Protein AF-A0A7J3D2Z0-F1 (afdb_monomer)

Mean predicted aligned error: 15.49 Å

Foldseek 3Di:
DDDDDDDPCPPDDPVRVVVVVVVVVVVVVVVVVVVVVVVVPPPDDDPPVDPDDDDPVNVVVVD

Radius of gyration: 24.06 Å; Cα contacts (8 Å, |Δi|>4): 2; chains: 1; bounding box: 50×28×54 Å

Structure (mmCIF, N/CA/C/O backbone):
data_AF-A0A7J3D2Z0-F1
#
_entry.id   AF-A0A7J3D2Z0-F1
#
loop_
_atom_site.group_PDB
_atom_site.id
_atom_site.type_symbol
_atom_site.label_atom_id
_atom_site.label_alt_id
_atom_site.label_comp_id
_atom_site.label_asym_id
_atom_site.label_entity_id
_atom_site.label_seq_id
_atom_site.pdbx_PDB_ins_code
_atom_site.Cartn_x
_atom_site.Cartn_y
_atom_site.Cartn_z
_atom_site.occupancy
_atom_site.B_iso_or_equiv
_atom_site.auth_seq_id
_atom_site.auth_comp_id
_atom_site.auth_a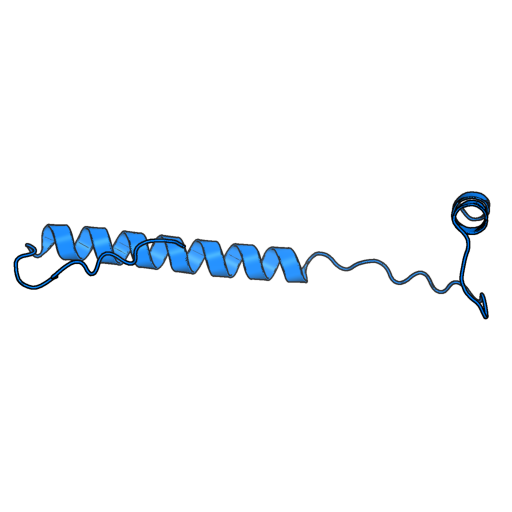sym_id
_atom_site.auth_atom_id
_atom_site.pdbx_PDB_model_num
ATOM 1 N N . MET A 1 1 ? -9.331 14.180 -12.104 1.00 38.66 1 MET A N 1
ATOM 2 C CA . MET A 1 1 ? -8.987 14.694 -10.759 1.00 38.66 1 MET A CA 1
ATOM 3 C C . MET A 1 1 ? -9.780 13.876 -9.750 1.00 38.66 1 MET A C 1
ATOM 5 O O . MET A 1 1 ? -10.999 13.923 -9.820 1.00 38.66 1 MET A O 1
ATOM 9 N N . SER A 1 2 ? -9.139 13.065 -8.900 1.00 47.56 2 SER A N 1
ATOM 10 C CA . SER A 1 2 ? -9.870 12.330 -7.852 1.00 47.56 2 SER A CA 1
ATOM 11 C C . SER A 1 2 ? -10.391 13.307 -6.804 1.00 47.56 2 SER A C 1
ATOM 13 O O . SER A 1 2 ? -9.629 14.126 -6.293 1.00 47.56 2 SER A O 1
ATOM 15 N N . ARG A 1 3 ? -11.686 13.222 -6.492 1.00 55.53 3 ARG A N 1
ATOM 16 C CA . ARG A 1 3 ? -12.316 13.963 -5.399 1.00 55.53 3 ARG A CA 1
ATOM 17 C C . ARG A 1 3 ? -11.819 13.359 -4.085 1.00 55.53 3 ARG A C 1
ATOM 19 O O . ARG A 1 3 ? -12.018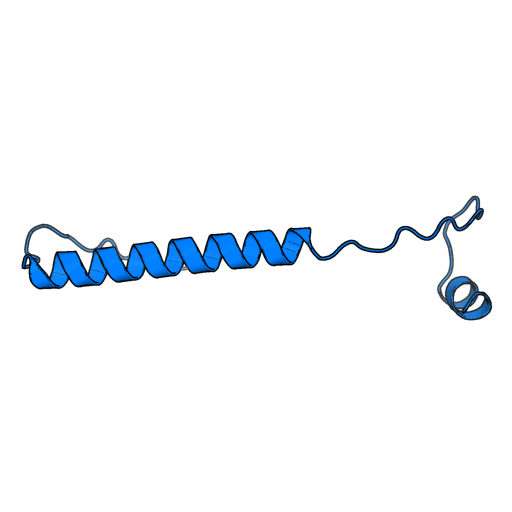 12.174 -3.844 1.00 55.53 3 ARG A O 1
ATOM 26 N N . MET A 1 4 ? -11.111 14.146 -3.282 1.00 53.97 4 MET A N 1
ATOM 27 C CA . MET A 1 4 ? -10.641 13.713 -1.967 1.00 53.97 4 MET A CA 1
ATOM 28 C C . MET A 1 4 ? -11.764 13.971 -0.964 1.00 53.97 4 MET A C 1
ATOM 30 O O . MET A 1 4 ? -11.918 15.086 -0.470 1.00 53.97 4 MET A O 1
ATOM 34 N N . GLU A 1 5 ? -12.604 12.964 -0.739 1.00 66.06 5 GLU A N 1
ATOM 35 C CA . GLU A 1 5 ? -13.630 13.004 0.301 1.00 66.06 5 GLU A CA 1
ATOM 36 C C . GLU A 1 5 ? -12.945 12.845 1.663 1.00 66.06 5 GLU A C 1
ATOM 38 O O . GLU A 1 5 ? -12.263 11.853 1.925 1.00 66.06 5 GLU A O 1
ATOM 43 N N . LYS A 1 6 ? -13.052 13.875 2.509 1.00 61.69 6 LYS A N 1
ATOM 44 C CA . LYS A 1 6 ? -12.599 13.819 3.899 1.00 61.69 6 LYS A CA 1
ATOM 45 C C . LYS A 1 6 ? -13.704 13.148 4.706 1.00 61.69 6 LYS A C 1
ATOM 47 O O . LYS A 1 6 ? -14.794 13.696 4.811 1.00 61.69 6 LYS A O 1
ATOM 52 N N . LEU A 1 7 ? -13.421 11.963 5.235 1.00 62.78 7 LEU A N 1
ATOM 53 C CA . LEU A 1 7 ? -14.296 11.290 6.188 1.00 62.78 7 LEU A CA 1
ATOM 54 C C . LEU A 1 7 ? -14.107 11.958 7.557 1.00 62.78 7 LEU A C 1
ATOM 56 O O . LEU A 1 7 ? -13.002 11.948 8.101 1.00 62.78 7 LEU A O 1
ATOM 60 N N . GLU A 1 8 ? -15.165 12.572 8.083 1.00 66.31 8 GLU A N 1
ATOM 61 C CA . GLU A 1 8 ? -15.229 13.055 9.466 1.00 66.31 8 GLU A CA 1
ATOM 62 C C . GLU A 1 8 ? -15.267 11.825 10.385 1.00 66.31 8 GLU A C 1
ATOM 64 O O . GLU A 1 8 ? -16.246 11.087 10.422 1.00 66.31 8 GLU A O 1
ATOM 69 N N . VAL A 1 9 ? -14.166 11.558 11.089 1.00 65.56 9 VAL A N 1
ATOM 70 C CA . VAL A 1 9 ? -13.996 10.364 11.948 1.00 65.56 9 VAL A CA 1
ATOM 71 C C . VAL A 1 9 ? -14.618 10.576 13.342 1.00 65.56 9 VAL A C 1
ATOM 73 O O . VAL A 1 9 ? -14.470 9.732 14.218 1.00 65.56 9 VAL A O 1
ATOM 76 N N . GLY A 1 10 ? -15.269 11.722 13.574 1.00 67.38 10 GLY A N 1
ATOM 77 C CA . GLY A 1 10 ? -15.741 12.151 14.895 1.00 67.38 10 GLY A CA 1
ATOM 78 C C . GLY A 1 10 ? -16.869 11.297 15.477 1.00 67.38 10 GLY A C 1
ATOM 79 O O . GLY A 1 10 ? -16.918 11.135 16.692 1.00 67.38 10 GLY A O 1
ATOM 80 N N . ASP A 1 11 ? -17.704 10.706 14.619 1.00 72.50 11 ASP A N 1
ATOM 81 C CA . ASP A 1 11 ? -18.901 9.949 15.019 1.00 72.50 11 ASP A CA 1
ATOM 82 C C . ASP A 1 11 ? -18.758 8.429 14.823 1.00 72.50 11 ASP A C 1
ATOM 84 O O . ASP A 1 11 ? -19.737 7.689 14.921 1.00 72.50 11 ASP A O 1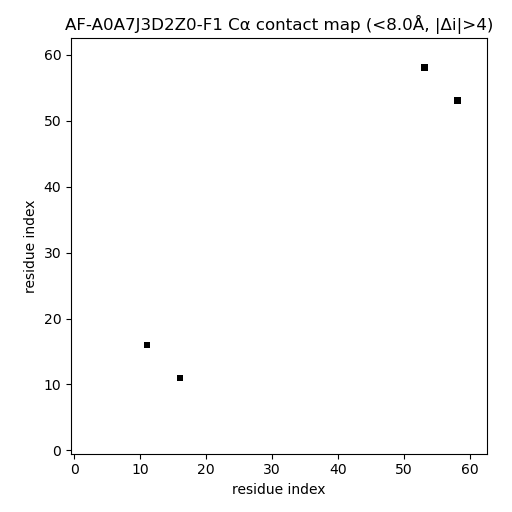
ATOM 88 N N . LEU A 1 12 ? -17.549 7.946 14.515 1.00 76.00 12 LEU A N 1
ATOM 89 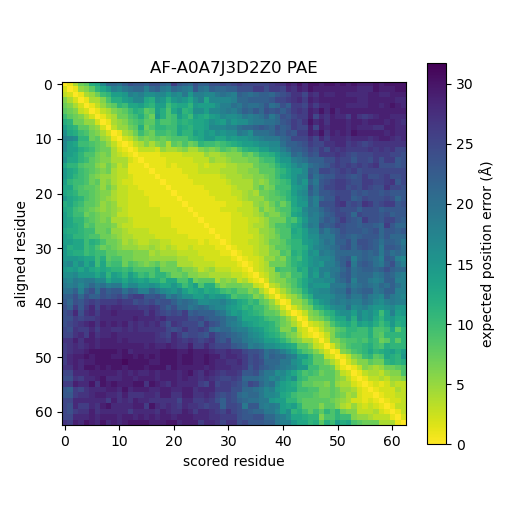C CA . LEU A 1 12 ? -17.323 6.520 14.303 1.00 76.00 12 LEU A CA 1
ATOM 90 C C . LEU A 1 12 ? -17.272 5.769 15.632 1.00 76.00 12 LEU A C 1
ATOM 92 O O . LEU A 1 12 ? -16.584 6.159 16.578 1.00 76.00 12 LEU A O 1
ATOM 96 N N . THR A 1 13 ? -17.959 4.636 15.671 1.00 84.44 13 THR A N 1
ATOM 97 C CA . THR A 1 13 ? -17.862 3.685 16.775 1.00 84.44 13 THR A CA 1
ATOM 98 C C . THR A 1 13 ? -16.458 3.076 16.838 1.00 84.44 13 THR A C 1
ATOM 100 O O . THR A 1 13 ? -15.724 3.029 15.847 1.00 84.44 13 THR A O 1
ATOM 103 N N . GLU A 1 14 ? -16.064 2.559 18.005 1.00 84.00 14 GLU 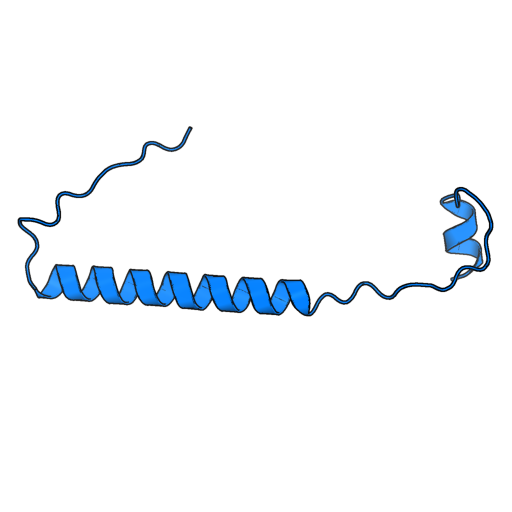A N 1
ATOM 104 C CA . GLU A 1 14 ? -14.755 1.906 18.168 1.00 84.00 14 GLU A CA 1
ATOM 105 C C . GLU A 1 14 ? -14.534 0.754 17.175 1.00 84.00 14 GLU A C 1
ATOM 107 O O . GLU A 1 14 ? -13.406 0.518 16.733 1.00 84.00 14 GLU A O 1
ATOM 112 N N . GLU A 1 15 ? -15.609 0.061 16.801 1.00 87.94 15 GLU A N 1
ATOM 113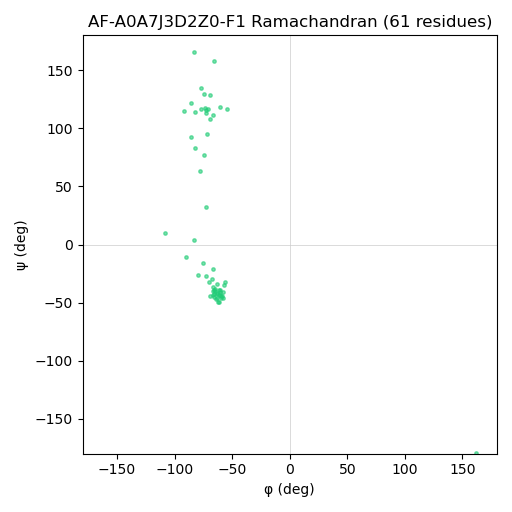 C CA . GLU A 1 15 ? -15.574 -1.049 15.853 1.00 87.94 15 GLU A CA 1
ATOM 114 C C . GLU A 1 15 ? -15.263 -0.559 14.433 1.00 87.94 15 GLU A C 1
ATOM 116 O O . GLU A 1 15 ? -14.389 -1.103 13.758 1.00 87.94 15 GLU A O 1
ATOM 121 N N . GLU A 1 16 ? -15.890 0.533 13.997 1.00 83.62 16 GLU A N 1
ATOM 122 C CA . GLU A 1 16 ? -15.613 1.144 12.693 1.00 83.62 16 GLU A CA 1
ATOM 123 C C . GLU A 1 16 ? -14.188 1.707 12.629 1.00 83.62 16 GLU A C 1
ATOM 125 O O . GLU A 1 16 ? -13.484 1.525 11.632 1.00 83.62 16 GLU A O 1
ATOM 130 N N . ILE A 1 17 ? -13.711 2.315 13.721 1.00 85.44 17 ILE A N 1
ATOM 131 C CA . ILE A 1 17 ? -12.320 2.773 13.840 1.00 85.44 17 ILE A CA 1
ATOM 132 C C . ILE A 1 17 ? -11.350 1.594 13.710 1.00 85.44 17 ILE A C 1
ATOM 134 O O . ILE A 1 17 ? -10.308 1.726 13.057 1.00 85.44 17 ILE A O 1
ATOM 138 N N . ARG A 1 18 ? -11.666 0.443 14.316 1.00 90.12 18 ARG A N 1
ATOM 139 C CA . ARG A 1 18 ? -10.841 -0.769 14.218 1.00 90.12 18 ARG A CA 1
ATOM 140 C C . ARG A 1 18 ? -10.739 -1.243 12.772 1.00 90.12 18 ARG A C 1
ATOM 142 O O . ARG A 1 18 ? -9.626 -1.416 12.280 1.00 90.12 18 ARG A O 1
ATOM 149 N N . VAL A 1 19 ? -11.867 -1.348 12.073 1.00 91.25 19 VAL A N 1
ATOM 150 C CA . VAL A 1 19 ? -11.910 -1.771 10.665 1.00 91.25 19 VAL A CA 1
ATOM 151 C C . VAL A 1 19 ? -11.100 -0.828 9.773 1.00 91.25 19 VAL A C 1
ATOM 153 O O . VAL A 1 19 ? -10.306 -1.275 8.944 1.00 91.25 19 VAL A O 1
ATOM 156 N N . VAL A 1 20 ? -11.240 0.488 9.960 1.00 88.38 20 VAL A N 1
ATOM 157 C CA . VAL A 1 20 ? -10.477 1.478 9.184 1.00 88.38 20 VAL A CA 1
ATOM 158 C C . VAL A 1 20 ? -8.973 1.347 9.445 1.00 88.38 20 VAL A C 1
ATOM 160 O O . VAL A 1 20 ? -8.184 1.404 8.499 1.00 88.38 20 VAL A O 1
ATOM 163 N N . LYS A 1 21 ? -8.557 1.133 10.700 1.00 88.25 21 LYS A N 1
ATOM 164 C CA . LYS A 1 21 ? -7.143 0.915 11.049 1.00 88.25 21 LYS A CA 1
ATOM 165 C C . LYS A 1 21 ? -6.583 -0.344 10.392 1.00 88.25 21 LYS A C 1
ATOM 167 O O . LYS A 1 21 ? -5.554 -0.258 9.724 1.00 88.25 21 LYS A O 1
ATOM 172 N N . GLU A 1 22 ? -7.282 -1.471 10.507 1.00 93.94 22 GLU A N 1
ATOM 173 C CA . GLU A 1 22 ? -6.875 -2.735 9.881 1.00 93.94 22 GLU A CA 1
ATOM 174 C C . GLU A 1 22 ? -6.742 -2.595 8.361 1.00 9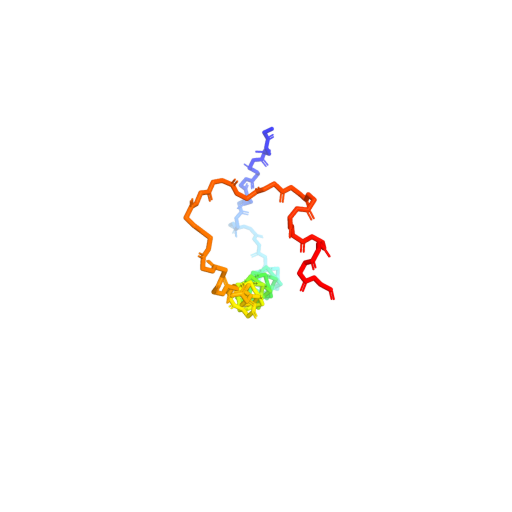3.94 22 GLU A C 1
ATOM 176 O O . GLU A 1 22 ? -5.770 -3.060 7.759 1.00 93.94 22 GLU A O 1
ATOM 181 N N . PHE A 1 23 ? -7.676 -1.880 7.729 1.00 91.94 23 PHE A N 1
ATOM 182 C CA . PHE A 1 23 ? -7.620 -1.627 6.296 1.00 91.94 23 PHE A CA 1
ATOM 183 C C . PHE A 1 23 ? -6.426 -0.745 5.899 1.00 91.94 23 PHE A C 1
ATOM 185 O O . PHE A 1 23 ? -5.735 -1.038 4.919 1.00 91.94 23 PHE A O 1
ATOM 192 N N . ILE A 1 24 ? -6.130 0.310 6.666 1.00 91.50 24 ILE A N 1
ATOM 193 C CA . ILE A 1 24 ? -4.948 1.158 6.444 1.00 91.50 24 ILE A CA 1
ATOM 194 C C . ILE A 1 24 ? -3.659 0.337 6.562 1.00 91.50 24 ILE A C 1
ATOM 196 O O . ILE A 1 24 ? -2.764 0.480 5.722 1.00 91.50 24 ILE A O 1
ATOM 200 N N . ASP A 1 25 ? -3.561 -0.533 7.564 1.00 93.56 25 ASP A N 1
ATOM 201 C CA . ASP A 1 25 ? -2.378 -1.366 7.773 1.00 93.56 25 ASP A CA 1
ATOM 202 C C . ASP A 1 25 ? -2.196 -2.390 6.646 1.00 93.56 25 ASP A C 1
ATOM 204 O O . ASP A 1 25 ? -1.086 -2.538 6.120 1.00 93.56 25 ASP A O 1
ATOM 208 N N . LEU A 1 26 ? -3.284 -2.992 6.158 1.00 94.56 26 LEU A N 1
ATOM 209 C CA . LEU A 1 26 ? -3.263 -3.847 4.970 1.00 94.56 26 LEU A CA 1
ATOM 210 C C . LEU A 1 26 ? -2.756 -3.091 3.731 1.00 94.56 26 LEU A C 1
ATOM 212 O O . LEU A 1 26 ? -1.917 -3.600 2.978 1.00 94.56 26 LEU A O 1
ATOM 216 N N . LEU A 1 27 ? -3.222 -1.857 3.513 1.00 92.06 27 LEU A N 1
ATOM 217 C CA . LEU A 1 27 ? -2.776 -1.030 2.389 1.00 92.06 27 LEU A CA 1
ATOM 218 C C . LEU A 1 27 ? -1.289 -0.660 2.493 1.00 92.06 27 LEU A C 1
ATOM 220 O O . LEU A 1 27 ? -0.582 -0.660 1.478 1.00 92.06 27 LEU A O 1
ATOM 224 N N . ARG A 1 28 ? -0.796 -0.377 3.704 1.00 90.31 28 ARG A N 1
ATOM 225 C CA . ARG A 1 28 ? 0.629 -0.118 3.965 1.00 90.31 28 ARG A CA 1
ATOM 226 C C . ARG A 1 28 ? 1.482 -1.348 3.673 1.00 90.31 28 ARG A C 1
ATOM 228 O O . ARG A 1 28 ? 2.469 -1.227 2.944 1.00 90.31 28 ARG A O 1
ATOM 235 N N . ALA A 1 29 ? 1.071 -2.521 4.153 1.00 90.19 29 ALA A N 1
ATOM 236 C CA . ALA A 1 29 ? 1.758 -3.783 3.888 1.00 90.19 29 ALA A CA 1
ATOM 237 C C . ALA A 1 29 ? 1.824 -4.084 2.381 1.00 90.19 29 ALA A C 1
ATOM 239 O O . ALA A 1 29 ? 2.896 -4.364 1.841 1.00 90.19 29 ALA A O 1
ATOM 240 N N . ARG A 1 30 ? 0.705 -3.918 1.661 1.00 87.69 30 ARG A N 1
ATOM 241 C CA . ARG A 1 30 ? 0.650 -4.099 0.202 1.00 87.69 30 ARG A CA 1
ATOM 242 C C . ARG A 1 30 ? 1.576 -3.137 -0.546 1.00 87.69 30 ARG A C 1
ATOM 244 O O . ARG A 1 30 ? 2.188 -3.523 -1.542 1.00 87.69 30 ARG A O 1
ATOM 251 N N . ARG A 1 31 ? 1.683 -1.880 -0.098 1.00 83.25 31 ARG A N 1
ATOM 252 C CA . ARG A 1 31 ? 2.603 -0.901 -0.697 1.00 83.25 31 ARG A CA 1
ATOM 253 C C . ARG A 1 31 ? 4.063 -1.298 -0.471 1.00 83.25 31 ARG A C 1
ATOM 255 O O . ARG A 1 31 ? 4.840 -1.215 -1.418 1.00 83.25 31 ARG A O 1
ATOM 262 N N . ALA A 1 32 ? 4.418 -1.736 0.736 1.00 81.00 32 ALA A N 1
ATOM 263 C CA . ALA A 1 32 ? 5.772 -2.189 1.054 1.00 81.00 32 ALA A CA 1
ATOM 264 C C . ALA A 1 32 ? 6.183 -3.404 0.203 1.00 81.00 32 ALA A C 1
ATOM 266 O O . ALA A 1 32 ? 7.268 -3.416 -0.373 1.00 81.00 32 ALA A O 1
ATOM 267 N N . GLU A 1 33 ? 5.285 -4.376 0.040 1.00 80.06 33 GLU A N 1
ATOM 268 C CA . GLU A 1 33 ? 5.505 -5.547 -0.816 1.00 80.06 33 GLU A CA 1
ATOM 269 C C . GLU A 1 33 ? 5.685 -5.162 -2.292 1.00 80.06 33 GLU A C 1
ATOM 271 O O . GLU A 1 33 ? 6.585 -5.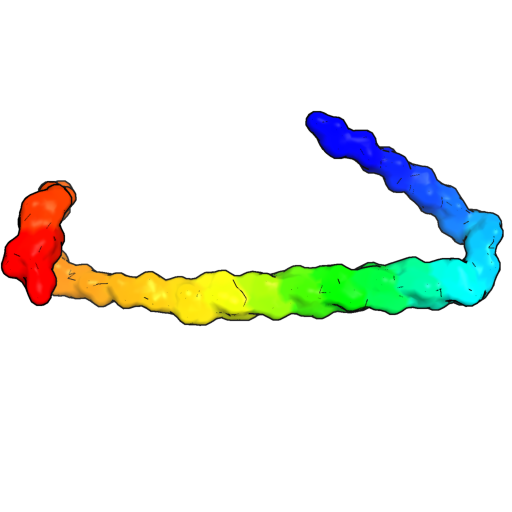653 -2.973 1.00 80.06 33 GLU A O 1
ATOM 276 N N . LYS A 1 34 ? 4.872 -4.225 -2.797 1.00 74.44 34 LYS A N 1
ATOM 277 C CA . LYS A 1 34 ? 5.020 -3.715 -4.167 1.00 74.44 34 LYS A CA 1
ATOM 278 C C . LYS A 1 34 ? 6.383 -3.045 -4.383 1.00 74.44 34 LYS A C 1
ATOM 280 O O . LYS A 1 34 ? 6.966 -3.223 -5.448 1.00 74.44 34 LYS A O 1
ATOM 285 N N . LEU A 1 35 ? 6.874 -2.299 -3.390 1.00 70.69 35 LEU A N 1
ATOM 286 C CA . LEU A 1 35 ? 8.174 -1.628 -3.451 1.00 70.69 35 LEU A CA 1
ATOM 287 C C . LEU A 1 35 ? 9.327 -2.644 -3.496 1.00 70.69 35 LEU A C 1
ATOM 289 O O . LEU A 1 35 ? 10.198 -2.546 -4.359 1.00 70.69 35 LEU A O 1
ATOM 293 N N . ARG A 1 36 ? 9.272 -3.674 -2.641 1.00 67.00 36 ARG A N 1
ATOM 294 C CA . ARG A 1 36 ? 10.250 -4.775 -2.633 1.00 67.00 36 ARG A CA 1
ATOM 295 C C . ARG A 1 36 ? 10.322 -5.490 -3.981 1.00 67.00 36 ARG A C 1
ATOM 297 O O . ARG A 1 36 ? 11.405 -5.670 -4.524 1.00 67.00 36 ARG A O 1
ATOM 304 N N . ARG A 1 37 ? 9.169 -5.819 -4.573 1.00 61.53 37 ARG A N 1
ATOM 305 C CA . ARG A 1 37 ? 9.119 -6.458 -5.900 1.00 61.53 37 ARG A CA 1
ATOM 306 C C . ARG A 1 37 ? 9.678 -5.575 -7.011 1.00 61.53 37 ARG A C 1
ATOM 308 O O . ARG A 1 37 ? 10.264 -6.100 -7.948 1.00 61.53 37 ARG A O 1
ATOM 315 N N . SER A 1 38 ? 9.506 -4.253 -6.938 1.00 59.47 38 SER A N 1
ATOM 316 C CA . SER A 1 38 ? 10.100 -3.350 -7.934 1.00 59.47 38 SER A CA 1
ATOM 317 C C . SER A 1 38 ? 11.623 -3.247 -7.827 1.00 59.47 38 SER A C 1
ATOM 319 O O . SER A 1 38 ? 12.276 -3.114 -8.856 1.00 59.47 38 SER A O 1
ATOM 321 N N . GLU A 1 39 ? 12.195 -3.357 -6.625 1.00 58.69 39 GLU A N 1
ATOM 322 C CA . GLU A 1 39 ? 13.654 -3.409 -6.433 1.00 58.69 39 GLU A CA 1
ATOM 323 C C . GLU A 1 39 ? 14.254 -4.749 -6.892 1.00 58.69 39 GLU A C 1
ATOM 325 O O . GLU A 1 39 ? 15.409 -4.810 -7.316 1.00 58.69 39 GLU A O 1
ATOM 330 N N . GLU A 1 40 ? 13.466 -5.826 -6.854 1.00 55.59 40 GLU A N 1
ATOM 331 C CA . GLU A 1 40 ? 13.892 -7.166 -7.268 1.00 55.59 40 GLU A CA 1
ATOM 332 C C . GLU A 1 40 ? 13.967 -7.338 -8.797 1.00 55.59 40 GLU A C 1
ATOM 334 O O . GLU A 1 40 ? 14.647 -8.244 -9.290 1.00 55.59 40 GLU A O 1
ATOM 339 N N . ILE A 1 41 ? 13.361 -6.427 -9.573 1.00 56.25 41 ILE A N 1
ATOM 340 C CA . ILE A 1 41 ? 13.559 -6.349 -11.028 1.00 56.25 41 ILE A CA 1
ATOM 341 C C . ILE A 1 41 ? 14.945 -5.750 -11.299 1.00 56.25 41 ILE A C 1
ATOM 343 O O . ILE A 1 41 ? 15.114 -4.591 -11.680 1.00 56.25 41 ILE A O 1
ATOM 347 N N . LYS A 1 42 ? 15.977 -6.575 -11.122 1.00 55.12 42 LYS A N 1
ATOM 348 C CA . LYS A 1 42 ? 17.321 -6.289 -11.615 1.00 55.12 42 LYS A CA 1
ATOM 349 C C . LYS A 1 42 ? 17.307 -6.445 -13.130 1.00 55.12 42 LYS A C 1
ATOM 351 O O . LYS A 1 42 ? 17.470 -7.550 -13.648 1.00 55.12 42 LYS A O 1
ATOM 356 N N . PHE A 1 43 ? 17.123 -5.341 -13.852 1.00 58.44 43 PHE A N 1
ATOM 357 C CA . PHE A 1 43 ? 17.470 -5.303 -15.270 1.00 58.44 43 PHE A CA 1
ATOM 358 C C . PHE A 1 43 ? 18.932 -5.739 -15.397 1.00 58.44 43 PHE A C 1
ATOM 360 O O . PHE A 1 43 ? 19.827 -5.101 -14.841 1.00 58.44 43 PHE A O 1
ATOM 367 N N . LYS A 1 44 ? 19.179 -6.865 -16.075 1.00 61.66 44 LYS A N 1
ATOM 368 C CA . LYS A 1 44 ? 20.545 -7.302 -16.368 1.00 61.66 44 LYS A CA 1
ATOM 369 C C . LYS A 1 44 ? 21.202 -6.215 -17.215 1.00 61.66 44 LYS A C 1
ATOM 371 O O . LYS A 1 44 ? 20.729 -5.918 -18.309 1.00 61.66 44 LYS A O 1
ATOM 376 N N . SER A 1 45 ? 22.275 -5.617 -16.709 1.00 59.16 45 SER A N 1
ATOM 377 C CA . SER A 1 45 ? 23.126 -4.754 -17.516 1.00 59.16 45 SER A CA 1
ATOM 378 C C . SER A 1 45 ? 23.919 -5.643 -18.467 1.00 59.16 45 SER A C 1
ATOM 380 O O . SER A 1 45 ? 24.701 -6.494 -18.043 1.00 59.16 45 SER A O 1
ATOM 382 N N . TRP A 1 46 ? 23.685 -5.488 -19.768 1.00 65.38 46 TRP A N 1
ATOM 383 C CA . TRP A 1 46 ? 24.488 -6.180 -20.765 1.00 65.38 46 TRP A CA 1
ATOM 384 C C . TRP A 1 46 ? 25.733 -5.338 -21.053 1.00 65.38 46 TRP A C 1
ATOM 386 O O . TRP A 1 46 ? 25.588 -4.180 -21.455 1.00 65.38 46 TRP A O 1
ATOM 396 N N . PRO A 1 47 ? 26.957 -5.864 -20.863 1.00 64.38 47 PRO A N 1
ATOM 397 C CA . PRO A 1 47 ? 28.183 -5.146 -21.182 1.00 64.38 47 PRO A CA 1
ATOM 398 C C . PRO A 1 47 ? 28.417 -5.189 -22.695 1.00 64.38 47 PRO A C 1
ATOM 400 O O . PRO A 1 47 ? 29.380 -5.782 -23.182 1.00 64.38 47 PRO A O 1
ATOM 403 N N . LEU A 1 48 ? 27.506 -4.587 -23.461 1.00 65.94 48 LEU A N 1
ATOM 404 C CA . LEU A 1 48 ? 27.705 -4.392 -24.887 1.00 65.94 48 LEU A CA 1
ATOM 405 C C . LEU A 1 48 ? 28.862 -3.402 -25.028 1.00 65.94 48 LEU A C 1
ATOM 407 O O . LEU A 1 48 ? 28.746 -2.233 -24.665 1.00 65.94 48 LEU A O 1
ATOM 411 N N . LYS A 1 49 ? 30.010 -3.870 -25.525 1.00 61.50 49 LYS A N 1
ATOM 412 C CA . LYS A 1 49 ? 31.211 -3.050 -25.782 1.00 61.50 49 LYS A CA 1
ATOM 413 C C . LYS A 1 49 ? 31.033 -2.139 -27.008 1.00 61.50 49 LYS A C 1
ATOM 415 O O . LYS A 1 49 ? 31.983 -1.871 -27.738 1.00 61.50 49 LYS A O 1
ATOM 420 N N . VAL A 1 50 ? 29.811 -1.693 -27.257 1.00 62.94 50 VAL A N 1
ATOM 421 C CA . VAL A 1 50 ? 29.421 -0.879 -28.402 1.00 62.94 50 VAL A CA 1
ATOM 422 C C . VAL A 1 50 ? 29.517 0.593 -28.021 1.00 62.94 50 VAL A C 1
ATOM 424 O O . VAL A 1 50 ? 28.825 1.089 -27.135 1.00 62.94 50 VAL A O 1
ATOM 427 N N . LYS A 1 51 ? 30.434 1.307 -28.676 1.00 51.19 51 LYS A N 1
ATOM 428 C CA . LYS A 1 51 ? 30.554 2.764 -28.574 1.00 51.19 51 LYS A CA 1
ATOM 429 C C . LYS A 1 51 ? 29.533 3.406 -29.522 1.00 51.19 51 LYS A C 1
ATOM 431 O O . LYS A 1 51 ? 29.892 3.749 -30.641 1.00 51.19 51 LYS A O 1
ATOM 436 N N . GLY A 1 52 ? 28.273 3.562 -29.111 1.00 64.69 52 GLY A N 1
ATOM 437 C CA . GLY A 1 52 ? 27.281 4.264 -29.939 1.00 64.69 52 GLY A CA 1
ATOM 438 C C . GLY A 1 52 ? 25.818 4.014 -29.576 1.00 64.69 52 GLY A C 1
ATOM 439 O O . GLY A 1 52 ? 25.515 3.295 -28.627 1.00 64.69 52 GLY A O 1
ATOM 440 N N . ARG A 1 53 ? 24.903 4.636 -30.337 1.00 61.94 53 ARG A N 1
ATOM 441 C CA . ARG A 1 53 ? 23.466 4.320 -30.285 1.00 61.94 53 ARG A CA 1
ATOM 442 C C . ARG A 1 53 ? 23.256 2.970 -30.963 1.00 61.94 53 ARG A C 1
ATOM 444 O O . ARG A 1 53 ? 23.465 2.874 -32.163 1.00 61.94 53 ARG A O 1
ATOM 451 N N . LEU A 1 54 ? 22.855 1.978 -30.182 1.00 68.56 54 LEU A N 1
ATOM 452 C CA . LEU A 1 54 ? 22.572 0.630 -30.656 1.00 68.56 54 LEU A CA 1
ATOM 453 C C . LEU A 1 54 ? 21.240 0.599 -31.416 1.00 68.56 54 LEU A C 1
ATOM 455 O O . LEU A 1 54 ? 20.236 1.100 -30.894 1.00 68.56 54 LEU A O 1
ATOM 459 N N . THR A 1 55 ? 21.213 0.034 -32.621 1.00 73.44 55 THR A N 1
ATOM 460 C CA . THR A 1 55 ? 19.962 -0.184 -33.357 1.00 73.44 55 THR A CA 1
ATOM 461 C C . THR A 1 55 ? 19.273 -1.466 -32.900 1.00 73.44 55 THR A C 1
ATOM 463 O O . THR A 1 55 ? 19.830 -2.303 -32.188 1.00 73.44 55 THR A O 1
ATOM 466 N N . ARG A 1 56 ? 17.997 -1.609 -33.274 1.00 74.62 56 ARG A N 1
ATOM 467 C CA . ARG A 1 56 ? 17.205 -2.787 -32.920 1.00 74.62 56 ARG A CA 1
ATOM 468 C C . ARG A 1 56 ? 17.726 -4.043 -33.616 1.00 74.62 56 ARG A C 1
ATOM 470 O O . ARG A 1 56 ? 17.690 -5.093 -32.988 1.00 74.62 56 ARG A O 1
ATOM 477 N N . GLU A 1 57 ? 18.189 -3.945 -34.864 1.00 76.19 57 GLU A N 1
ATOM 478 C CA . GLU A 1 57 ? 18.756 -5.096 -35.579 1.00 76.19 57 GLU A CA 1
ATOM 479 C C . GLU A 1 57 ? 20.013 -5.614 -34.875 1.00 76.19 57 GLU A C 1
ATOM 481 O O . GLU A 1 57 ? 20.101 -6.804 -34.586 1.00 76.19 57 GLU A O 1
ATOM 486 N N . GLU A 1 58 ? 20.913 -4.705 -34.481 1.00 67.00 58 GLU A N 1
ATOM 487 C CA . GLU 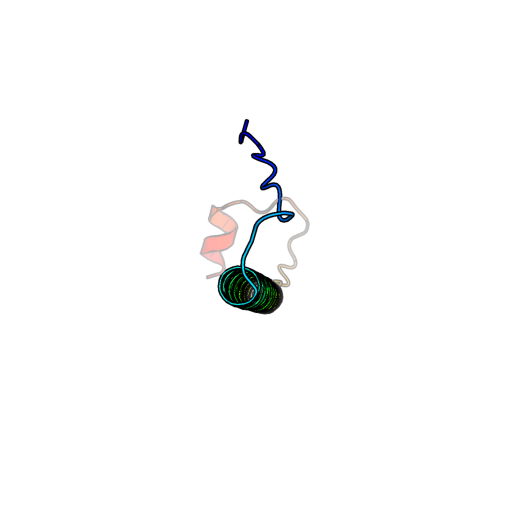A 1 58 ? 22.159 -5.052 -33.789 1.00 67.00 58 GLU A CA 1
ATOM 488 C C . GLU A 1 58 ? 21.907 -5.832 -32.494 1.00 67.00 58 GLU A C 1
ATOM 490 O O . GLU A 1 58 ? 22.674 -6.724 -32.159 1.00 67.00 58 GLU A O 1
ATOM 495 N N . ILE A 1 59 ? 20.823 -5.546 -31.766 1.00 72.88 59 ILE A N 1
ATOM 496 C CA . ILE A 1 59 ? 20.479 -6.280 -30.538 1.00 72.88 59 ILE A CA 1
ATOM 497 C C . ILE A 1 59 ? 20.152 -7.750 -30.825 1.00 72.88 59 ILE A C 1
ATOM 499 O O . ILE A 1 59 ? 20.533 -8.611 -30.034 1.00 72.88 59 ILE A O 1
ATOM 503 N N . TYR A 1 60 ? 19.436 -8.040 -31.914 1.00 73.69 60 TYR A N 1
ATOM 504 C CA . TYR A 1 60 ? 19.003 -9.404 -32.227 1.00 73.69 60 TYR A CA 1
ATOM 505 C C . TYR A 1 60 ? 20.106 -10.253 -32.853 1.00 73.69 60 TYR A C 1
ATOM 507 O O . TYR A 1 60 ? 20.090 -11.457 -32.643 1.00 73.69 60 TYR A O 1
ATOM 515 N N . ASP A 1 61 ? 21.081 -9.650 -33.534 1.00 67.38 61 ASP A N 1
ATOM 516 C CA . ASP A 1 61 ? 22.244 -10.382 -34.056 1.00 67.38 61 ASP A CA 1
ATOM 517 C C . ASP A 1 61 ? 23.153 -10.940 -32.939 1.00 67.38 61 ASP A C 1
ATOM 519 O O . ASP A 1 61 ? 23.925 -11.871 -33.168 1.00 67.38 61 ASP A O 1
ATOM 523 N N . TYR A 1 62 ? 23.078 -10.385 -31.723 1.00 64.94 62 TYR A N 1
ATOM 524 C CA . TYR A 1 62 ? 23.826 -10.864 -30.551 1.00 64.94 62 TYR A CA 1
ATOM 525 C C . TYR A 1 62 ? 23.090 -11.929 -29.713 1.00 64.94 62 TYR A C 1
ATOM 527 O O . TYR A 1 62 ? 23.714 -12.487 -28.803 1.00 64.94 62 TYR A O 1
ATOM 535 N N . LEU A 1 63 ? 21.795 -12.171 -29.956 1.00 59.28 63 LEU A N 1
ATOM 536 C CA . LEU A 1 63 ? 20.958 -13.137 -29.223 1.00 59.28 63 LEU A CA 1
ATOM 537 C C . LEU A 1 63 ? 20.924 -14.499 -29.922 1.00 59.28 63 LEU A C 1
ATOM 539 O O . LEU A 1 63 ? 20.945 -15.508 -29.180 1.00 59.28 63 LEU A O 1
#

Solvent-accessible surface area (backbone atoms only — not comparable to full-atom values): 4245 Å² total; per-residue (Å²): 131,86,81,84,79,81,78,78,71,85,81,58,51,74,66,56,52,48,53,52,50,55,51,52,51,51,53,50,51,54,50,53,53,54,52,54,55,57,67,66,64,68,76,80,83,74,88,68,90,63,92,69,89,80,52,75,67,64,57,58,79,76,108

Secondary structure (DSSP, 8-state):
--------GGG--HHHHHHHHHHHHHHHHHHHHHHHHHHH-----------S---HHHHHHT-

Sequence (63 aa):
MSRMEKLEVGDLTEEEIRVVKEFIDLLRARRAEKLRRSEEIKFKSWPLKVKGRLTREEIYDYL

pLDDT: mean 71.77, std 13.52, range [38.66, 94.56]